Protein AF-A0A925YUH1-F1 (afdb_monomer)

Mean predicted aligned error: 14.29 Å

Structure (mmCIF, N/CA/C/O backbone):
data_AF-A0A925YUH1-F1
#
_entry.id   AF-A0A925YUH1-F1
#
loop_
_atom_site.group_PDB
_atom_site.id
_atom_site.type_symbol
_atom_site.label_atom_id
_atom_site.label_alt_id
_atom_site.label_comp_id
_atom_site.label_asym_id
_atom_site.label_entity_id
_atom_site.label_seq_id
_atom_site.pdbx_PDB_ins_code
_atom_site.Cartn_x
_atom_site.Cartn_y
_atom_site.Cartn_z
_atom_site.occupancy
_atom_site.B_iso_or_equiv
_atom_site.auth_seq_id
_atom_site.auth_comp_id
_atom_site.auth_asym_id
_atom_site.auth_atom_id
_atom_site.pdbx_PDB_model_num
ATOM 1 N N . MET A 1 1 ? 5.403 -6.333 13.343 1.00 47.03 1 MET A N 1
ATOM 2 C CA . MET A 1 1 ? 5.510 -5.619 12.049 1.00 47.03 1 MET A CA 1
ATOM 3 C C . MET A 1 1 ? 5.491 -6.671 10.950 1.00 47.03 1 MET A C 1
ATOM 5 O O . MET A 1 1 ? 6.496 -7.302 10.668 1.00 47.03 1 MET A O 1
ATOM 9 N N . THR A 1 2 ? 4.299 -7.043 10.510 1.00 54.62 2 THR A N 1
ATOM 10 C CA . THR A 1 2 ? 3.984 -8.449 10.219 1.00 54.62 2 THR A CA 1
ATOM 11 C C . THR A 1 2 ? 3.976 -8.709 8.718 1.00 54.62 2 THR A C 1
ATOM 13 O O . THR A 1 2 ? 3.109 -8.205 8.012 1.00 54.62 2 THR A O 1
ATOM 16 N N . THR A 1 3 ? 5.016 -9.417 8.261 1.00 56.44 3 THR A N 1
ATOM 17 C CA . THR A 1 3 ? 5.223 -10.102 6.964 1.00 56.44 3 THR A CA 1
ATOM 18 C C . THR A 1 3 ? 4.630 -9.450 5.711 1.00 56.44 3 THR A C 1
ATOM 20 O O . THR A 1 3 ? 5.395 -8.989 4.880 1.00 56.44 3 THR A O 1
ATOM 23 N N . ILE A 1 4 ? 3.310 -9.324 5.578 1.00 58.34 4 ILE A N 1
ATOM 24 C CA . ILE A 1 4 ? 2.600 -8.769 4.411 1.00 58.34 4 ILE A CA 1
ATOM 25 C C . ILE A 1 4 ? 3.097 -7.369 4.015 1.00 58.34 4 ILE A C 1
ATOM 27 O O . 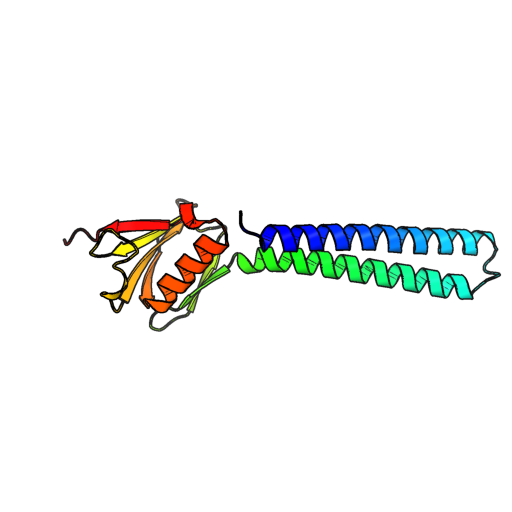ILE A 1 4 ? 3.339 -7.114 2.836 1.00 58.34 4 ILE A O 1
ATOM 31 N N . ARG A 1 5 ? 3.295 -6.451 4.975 1.00 59.12 5 ARG A N 1
ATOM 32 C CA . ARG A 1 5 ? 3.849 -5.118 4.655 1.00 59.12 5 ARG A CA 1
ATOM 33 C C . ARG A 1 5 ? 5.269 -5.223 4.124 1.00 59.12 5 ARG A C 1
ATOM 35 O O . ARG A 1 5 ? 5.582 -4.598 3.120 1.00 59.12 5 ARG A O 1
ATOM 42 N N . LEU A 1 6 ? 6.102 -6.021 4.785 1.00 70.12 6 LEU A N 1
ATOM 43 C CA . LEU A 1 6 ? 7.491 -6.212 4.390 1.00 70.12 6 LEU A CA 1
ATOM 44 C C . LEU A 1 6 ? 7.569 -6.846 2.994 1.00 70.12 6 LEU A C 1
ATOM 46 O O . LEU A 1 6 ? 8.304 -6.349 2.154 1.00 70.12 6 LEU A O 1
ATOM 50 N N . THR A 1 7 ? 6.743 -7.852 2.702 1.00 73.00 7 THR A N 1
ATOM 51 C CA . THR A 1 7 ? 6.659 -8.504 1.390 1.00 73.00 7 THR A CA 1
ATOM 52 C C . THR A 1 7 ? 6.188 -7.543 0.299 1.00 73.00 7 THR A C 1
ATOM 54 O O . THR A 1 7 ? 6.796 -7.499 -0.765 1.00 73.00 7 THR A O 1
ATOM 57 N N . ASN A 1 8 ? 5.165 -6.718 0.548 1.00 73.88 8 ASN A N 1
ATOM 58 C CA . ASN A 1 8 ? 4.694 -5.744 -0.445 1.00 73.88 8 ASN A CA 1
ATOM 59 C C . ASN A 1 8 ? 5.711 -4.618 -0.688 1.00 73.88 8 ASN A C 1
ATOM 61 O O . ASN A 1 8 ? 5.883 -4.194 -1.833 1.00 73.88 8 ASN A O 1
ATOM 65 N N . TYR A 1 9 ? 6.416 -4.167 0.355 1.00 77.50 9 TYR A N 1
ATOM 66 C CA . TYR A 1 9 ? 7.523 -3.216 0.223 1.00 77.50 9 TYR A CA 1
ATOM 67 C C . TYR A 1 9 ? 8.707 -3.824 -0.535 1.00 77.50 9 TYR A C 1
ATOM 69 O O . TYR A 1 9 ? 9.206 -3.194 -1.462 1.00 77.50 9 TYR A O 1
ATOM 77 N N . ILE A 1 10 ? 9.120 -5.051 -0.206 1.00 83.38 10 ILE A N 1
ATOM 78 C CA . ILE A 1 10 ? 10.185 -5.770 -0.920 1.00 83.38 10 ILE A CA 1
ATOM 79 C C . ILE A 1 10 ? 9.806 -5.951 -2.391 1.00 83.38 10 ILE A C 1
ATOM 81 O O 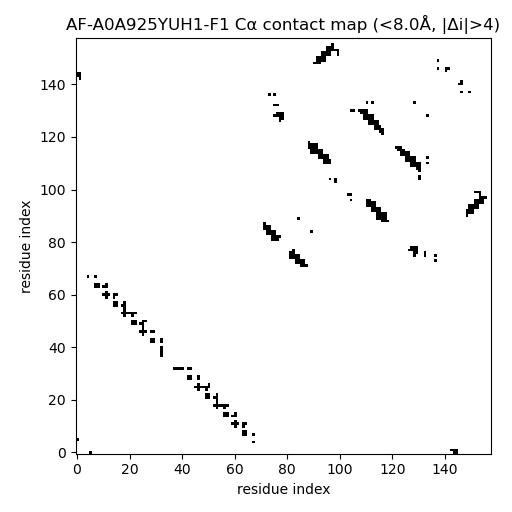. ILE A 1 10 ? 10.611 -5.643 -3.264 1.00 83.38 10 ILE A O 1
ATOM 85 N N . ASN A 1 11 ? 8.569 -6.359 -2.684 1.00 81.06 11 ASN A N 1
ATOM 86 C CA . ASN A 1 11 ? 8.083 -6.491 -4.056 1.00 81.06 11 ASN A CA 1
ATOM 87 C C . ASN A 1 11 ? 8.077 -5.147 -4.795 1.00 81.06 11 ASN A C 1
ATOM 89 O O . ASN A 1 11 ? 8.449 -5.099 -5.965 1.00 81.06 11 ASN A 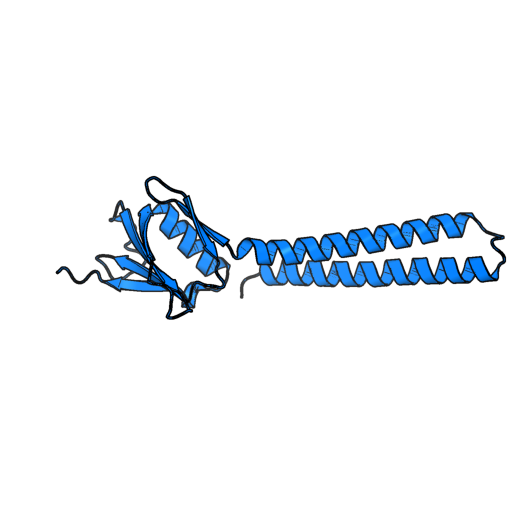O 1
ATOM 93 N N . ALA A 1 12 ? 7.699 -4.050 -4.130 1.00 83.31 12 ALA A N 1
ATOM 94 C CA . ALA A 1 12 ? 7.744 -2.717 -4.727 1.00 83.31 12 ALA A CA 1
ATOM 95 C C . ALA A 1 12 ? 9.186 -2.282 -5.041 1.00 83.31 12 ALA A C 1
ATOM 97 O O . ALA A 1 12 ? 9.446 -1.793 -6.138 1.00 83.31 12 ALA A O 1
ATOM 98 N N . ILE A 1 13 ? 10.130 -2.514 -4.122 1.00 87.94 13 ILE A N 1
ATOM 99 C CA . ILE A 1 13 ? 11.559 -2.219 -4.314 1.00 87.94 13 ILE A CA 1
ATOM 100 C C . ILE A 1 13 ? 12.137 -3.069 -5.452 1.00 87.94 13 ILE A C 1
ATOM 102 O O . ILE A 1 13 ? 12.814 -2.537 -6.328 1.00 87.94 13 ILE A O 1
ATOM 106 N N . ALA A 1 14 ? 11.831 -4.368 -5.484 1.00 89.38 14 ALA A N 1
ATOM 107 C CA . ALA A 1 14 ? 12.273 -5.272 -6.542 1.00 89.38 14 ALA A CA 1
ATOM 108 C C . ALA A 1 14 ? 11.734 -4.847 -7.919 1.00 89.38 14 ALA A C 1
ATOM 110 O O . ALA A 1 14 ? 12.485 -4.824 -8.892 1.00 89.38 14 ALA A O 1
ATOM 111 N N . CYS A 1 15 ? 10.463 -4.437 -7.998 1.00 89.56 15 CYS A N 1
ATOM 112 C CA . CYS A 1 15 ? 9.872 -3.915 -9.232 1.00 89.56 15 CYS A CA 1
ATOM 113 C C . CYS A 1 15 ? 10.520 -2.590 -9.668 1.00 89.56 15 CYS A C 1
ATOM 115 O O . CYS A 1 15 ? 10.783 -2.403 -10.852 1.00 89.56 15 CYS A O 1
ATOM 117 N N . LEU A 1 16 ? 10.834 -1.682 -8.738 1.00 89.88 16 LEU A N 1
ATOM 118 C CA . LEU A 1 16 ? 11.549 -0.440 -9.063 1.00 89.88 16 LEU A CA 1
ATOM 119 C C . LEU A 1 16 ? 12.969 -0.711 -9.572 1.00 89.88 16 LEU A C 1
ATOM 121 O O . LEU A 1 16 ? 13.389 -0.104 -10.555 1.00 89.88 16 LEU A O 1
ATOM 125 N N . ALA A 1 17 ? 13.689 -1.653 -8.959 1.00 91.19 17 ALA A N 1
ATOM 126 C CA . ALA A 1 17 ? 15.014 -2.062 -9.418 1.00 91.19 17 ALA A CA 1
ATOM 127 C C . ALA A 1 17 ? 14.965 -2.676 -10.829 1.00 91.19 17 ALA A C 1
ATOM 129 O O . ALA A 1 17 ? 15.740 -2.281 -11.700 1.00 91.19 17 ALA A O 1
ATOM 130 N N . ALA A 1 18 ? 14.009 -3.576 -11.083 1.00 90.50 18 ALA A N 1
ATOM 131 C CA . ALA A 1 18 ? 13.783 -4.153 -12.408 1.00 90.50 18 ALA A CA 1
ATOM 132 C C . ALA A 1 18 ? 13.423 -3.080 -13.449 1.00 90.50 18 ALA A C 1
ATOM 134 O O . ALA A 1 18 ? 13.925 -3.114 -14.572 1.00 90.50 18 ALA A O 1
ATOM 135 N N . SER A 1 19 ? 12.617 -2.087 -13.062 1.00 90.75 19 SER A N 1
ATOM 136 C CA . SER A 1 19 ? 12.287 -0.953 -13.923 1.00 90.75 19 SER A CA 1
ATOM 137 C C . SER A 1 19 ? 13.515 -0.125 -14.294 1.00 90.75 19 SER A C 1
ATOM 139 O O . SER A 1 19 ? 13.692 0.206 -15.462 1.00 90.75 19 SER A O 1
ATOM 141 N N . LEU A 1 20 ? 14.366 0.221 -13.325 1.00 91.88 20 LEU A N 1
ATOM 142 C CA . LEU A 1 20 ? 15.575 1.010 -13.582 1.00 91.88 20 LEU A CA 1
ATOM 143 C C . LEU A 1 20 ? 16.544 0.273 -14.509 1.00 91.88 20 LEU A C 1
ATOM 145 O O . LEU A 1 20 ? 17.101 0.888 -15.415 1.00 91.88 20 LEU A O 1
ATOM 149 N N . LEU A 1 21 ? 16.698 -1.041 -14.330 1.00 92.00 21 LEU A N 1
ATOM 150 C CA . LEU A 1 21 ? 17.515 -1.867 -15.218 1.00 92.00 21 LEU A CA 1
ATOM 151 C C . LEU A 1 21 ? 16.938 -1.918 -16.637 1.00 92.00 21 LEU A C 1
ATOM 153 O O . LEU A 1 21 ? 17.674 -1.704 -17.596 1.00 92.00 21 LEU A O 1
ATOM 157 N N . ALA A 1 22 ? 15.630 -2.144 -16.782 1.00 90.50 22 ALA A N 1
ATOM 158 C CA . ALA A 1 22 ? 14.977 -2.214 -18.088 1.00 90.50 22 ALA A CA 1
ATOM 159 C C . ALA A 1 22 ? 15.042 -0.875 -18.846 1.00 90.50 22 ALA A C 1
ATOM 161 O O . ALA A 1 22 ? 15.369 -0.853 -20.034 1.00 90.50 22 ALA A O 1
ATOM 162 N N . LEU A 1 23 ? 14.808 0.246 -18.151 1.00 89.00 23 LEU A N 1
ATOM 163 C CA . LEU A 1 23 ? 14.944 1.592 -18.716 1.00 89.00 23 LEU A CA 1
ATOM 164 C C . LEU A 1 23 ? 16.400 1.924 -19.060 1.00 89.00 23 LEU A C 1
ATOM 166 O O . LEU A 1 23 ? 16.653 2.515 -20.107 1.00 89.00 23 LEU A O 1
ATOM 170 N N . GLY A 1 24 ? 17.351 1.527 -18.210 1.00 90.38 24 GLY A N 1
ATOM 171 C CA . GLY A 1 24 ? 18.780 1.712 -18.452 1.00 90.38 24 GLY A CA 1
ATOM 172 C C . GLY A 1 24 ? 19.246 0.963 -19.697 1.00 90.38 24 GLY A C 1
ATOM 173 O O . GLY A 1 24 ? 19.811 1.570 -20.601 1.00 90.38 24 GLY A O 1
ATOM 174 N N . ILE A 1 25 ? 18.935 -0.332 -19.794 1.00 89.50 25 ILE A N 1
ATOM 175 C CA . ILE A 1 25 ? 19.287 -1.171 -20.947 1.00 89.50 25 ILE A CA 1
ATOM 176 C C . ILE A 1 25 ? 18.617 -0.643 -22.221 1.00 89.50 25 ILE A C 1
ATOM 178 O O . ILE A 1 25 ? 19.300 -0.423 -23.221 1.00 89.50 25 ILE A O 1
ATOM 182 N N . GLY A 1 26 ? 17.305 -0.385 -22.180 1.00 87.56 26 GLY A N 1
ATOM 183 C CA . GLY A 1 26 ? 16.560 0.133 -23.329 1.00 87.56 26 GLY A CA 1
ATOM 184 C C . GLY A 1 26 ? 17.064 1.501 -23.795 1.00 87.56 26 GLY A C 1
ATOM 185 O O . GLY A 1 26 ? 17.227 1.723 -24.991 1.00 87.56 26 GLY A O 1
ATOM 186 N N . GLY A 1 27 ? 17.382 2.405 -22.865 1.00 88.81 27 GLY A N 1
ATOM 187 C CA . GLY A 1 27 ? 17.943 3.721 -23.174 1.00 88.81 27 GLY A CA 1
ATOM 188 C C . GLY A 1 27 ? 19.363 3.655 -23.740 1.00 88.81 27 GLY A C 1
ATOM 189 O O . GLY A 1 27 ? 19.668 4.353 -24.707 1.00 88.81 27 GLY A O 1
ATOM 190 N N . SER A 1 28 ? 20.226 2.799 -23.185 1.00 89.19 28 SER A N 1
ATOM 191 C CA . SER A 1 28 ? 21.595 2.604 -23.673 1.00 89.19 28 SER A CA 1
ATOM 192 C C . SER A 1 28 ? 21.633 1.986 -25.071 1.00 89.19 28 SER A C 1
ATOM 194 O O . SER A 1 28 ? 22.410 2.448 -25.906 1.00 89.19 28 SER A O 1
ATOM 196 N N . LEU A 1 29 ? 20.778 0.998 -25.352 1.00 88.81 29 LEU A N 1
ATOM 197 C CA . LEU A 1 29 ? 20.633 0.423 -26.693 1.00 88.81 29 LEU A CA 1
ATOM 198 C C . LEU A 1 29 ? 20.119 1.462 -27.691 1.00 88.81 29 LEU A C 1
ATOM 200 O O . LEU A 1 29 ? 20.713 1.617 -28.753 1.00 88.81 29 LEU A O 1
ATOM 204 N N . LEU A 1 30 ? 19.093 2.240 -27.335 1.00 88.75 30 LEU A N 1
ATOM 205 C CA . LEU A 1 30 ? 18.573 3.294 -28.210 1.00 88.75 30 LEU A CA 1
ATOM 206 C C . LEU A 1 30 ? 19.642 4.355 -28.517 1.00 88.75 30 LEU A C 1
ATOM 208 O O . LEU A 1 30 ? 19.767 4.817 -29.651 1.00 88.75 30 LEU A O 1
ATOM 212 N N . TRP A 1 31 ? 20.437 4.732 -27.512 1.00 88.81 31 TRP A N 1
ATOM 213 C CA . TRP A 1 31 ? 21.553 5.659 -27.684 1.00 88.81 31 TRP A CA 1
ATOM 214 C C . TRP A 1 31 ? 22.646 5.091 -28.596 1.00 88.81 31 TRP A C 1
ATOM 216 O O . TRP A 1 31 ? 23.169 5.812 -29.447 1.00 88.81 31 TRP A O 1
ATOM 226 N N . TRP A 1 32 ? 22.967 3.803 -28.454 1.00 90.75 32 TRP A N 1
ATOM 227 C CA . TRP A 1 32 ? 23.940 3.120 -29.301 1.00 90.75 32 TRP A CA 1
ATOM 228 C C . TRP A 1 32 ? 23.467 3.028 -30.757 1.00 90.75 32 TRP A C 1
ATOM 230 O O . TRP A 1 32 ? 24.201 3.437 -31.650 1.00 90.75 32 TRP A O 1
ATOM 240 N N . VAL A 1 33 ? 22.217 2.618 -30.997 1.00 88.31 33 VAL A N 1
ATOM 241 C CA . VAL A 1 33 ? 21.639 2.542 -32.353 1.00 88.31 33 VAL A CA 1
ATOM 242 C C . VAL A 1 33 ? 21.580 3.914 -33.024 1.00 88.31 33 VAL A C 1
ATOM 244 O O . VAL A 1 33 ? 21.823 4.050 -34.222 1.00 88.31 33 VAL A O 1
ATOM 247 N N . ARG A 1 34 ? 21.307 4.969 -32.250 1.00 88.25 34 ARG A N 1
ATOM 248 C CA . ARG A 1 34 ? 21.367 6.342 -32.758 1.00 88.25 34 ARG A CA 1
ATOM 249 C C . ARG A 1 34 ? 22.779 6.726 -33.214 1.00 88.25 34 ARG A C 1
ATOM 251 O O . ARG A 1 34 ? 22.907 7.498 -34.159 1.00 88.25 34 ARG A O 1
ATOM 258 N N . ARG A 1 35 ? 23.829 6.231 -32.547 1.00 89.69 35 ARG A N 1
ATOM 259 C CA . ARG A 1 35 ? 25.225 6.458 -32.961 1.00 89.69 35 ARG A CA 1
ATOM 260 C C . ARG A 1 35 ? 25.598 5.703 -34.231 1.00 89.69 35 ARG A C 1
ATOM 262 O O . ARG A 1 35 ? 26.454 6.188 -34.956 1.00 89.69 35 ARG A O 1
ATOM 269 N N . THR A 1 36 ? 24.976 4.559 -34.494 1.00 88.00 36 THR A N 1
ATOM 270 C CA . THR A 1 36 ? 25.178 3.773 -35.720 1.00 88.00 36 THR A CA 1
ATOM 271 C C . THR A 1 36 ? 24.229 4.206 -36.840 1.00 88.00 36 THR A C 1
ATOM 273 O O . THR A 1 36 ? 23.843 3.382 -37.655 1.00 88.00 36 THR A O 1
ATOM 276 N N . GLU A 1 37 ? 23.752 5.455 -36.823 1.00 87.75 37 GLU A N 1
ATOM 277 C CA . GLU A 1 37 ? 22.854 6.016 -37.847 1.00 87.75 37 GLU A CA 1
ATOM 278 C C . GLU A 1 37 ? 21.619 5.151 -38.168 1.00 87.75 37 GLU A C 1
ATOM 280 O O . GLU A 1 37 ? 21.090 5.198 -39.274 1.00 87.75 37 GLU A O 1
ATOM 285 N N . TRP A 1 38 ? 21.110 4.404 -37.180 1.00 84.25 38 TRP A N 1
ATOM 286 C CA . TRP A 1 38 ? 19.952 3.512 -37.330 1.00 84.25 38 TRP A CA 1
ATOM 287 C C . TRP A 1 38 ? 20.162 2.310 -38.260 1.00 84.25 38 TRP A C 1
ATOM 289 O O . TRP A 1 38 ? 19.182 1.700 -38.683 1.00 84.25 38 TRP A O 1
ATOM 299 N N . GLU A 1 39 ? 21.412 1.915 -38.516 1.00 86.56 39 GLU A N 1
ATOM 300 C CA . GLU A 1 39 ? 21.752 0.742 -39.339 1.00 86.56 39 GLU A CA 1
ATOM 301 C C . GLU A 1 39 ? 21.121 -0.572 -38.848 1.00 86.56 39 GLU A C 1
ATOM 303 O O . GLU A 1 39 ? 20.901 -1.476 -39.649 1.00 86.56 39 GLU A O 1
ATOM 308 N N . TYR A 1 40 ? 20.789 -0.668 -37.557 1.00 85.50 40 TYR A N 1
ATOM 309 C CA . TYR A 1 40 ? 20.256 -1.884 -36.943 1.00 85.50 40 TYR A CA 1
ATOM 310 C C . TYR A 1 40 ? 18.868 -1.653 -36.312 1.00 85.50 40 TYR A C 1
ATOM 312 O O . TYR A 1 40 ? 18.748 -1.441 -35.094 1.00 85.50 40 TYR A O 1
ATOM 320 N N . PRO A 1 41 ? 17.792 -1.658 -37.120 1.00 84.38 41 PRO A N 1
ATOM 321 C CA . PRO A 1 41 ? 16.430 -1.381 -36.662 1.00 84.38 41 PRO A CA 1
ATOM 322 C C . PRO A 1 41 ? 15.893 -2.417 -35.658 1.00 84.38 41 PRO A C 1
ATOM 324 O O . PRO A 1 41 ? 15.055 -2.088 -34.818 1.00 84.38 41 PRO A O 1
ATOM 327 N N . GLU A 1 42 ? 16.394 -3.651 -35.669 1.00 86.75 42 GLU A N 1
ATOM 328 C CA . GLU A 1 42 ? 16.031 -4.702 -34.715 1.00 86.75 42 GLU A CA 1
ATOM 329 C C . GLU A 1 42 ? 16.332 -4.310 -33.259 1.00 86.75 42 GLU A C 1
ATOM 331 O O . GLU A 1 42 ? 15.529 -4.575 -32.360 1.00 86.75 42 GLU A O 1
ATOM 336 N N . TYR A 1 43 ? 17.425 -3.585 -33.011 1.00 86.56 43 TYR A N 1
ATOM 337 C CA . TYR A 1 43 ? 17.757 -3.106 -31.669 1.00 86.56 43 TYR A CA 1
ATOM 338 C C . TYR A 1 43 ? 16.898 -1.913 -31.243 1.00 86.56 43 TYR A C 1
ATOM 340 O O . TYR A 1 43 ? 16.724 -1.694 -30.043 1.00 86.56 43 TYR A O 1
ATOM 348 N N . VAL A 1 44 ? 16.292 -1.178 -32.183 1.00 86.19 44 VAL A N 1
ATOM 349 C CA . VAL A 1 44 ? 15.266 -0.169 -31.862 1.00 86.19 44 VAL A CA 1
ATOM 350 C C . VAL A 1 44 ? 14.043 -0.855 -31.260 1.00 86.19 44 VAL A C 1
ATOM 352 O O . VAL A 1 44 ? 13.537 -0.421 -30.226 1.00 86.19 44 VAL A O 1
ATOM 355 N N . VAL A 1 45 ? 13.608 -1.970 -31.854 1.00 87.56 45 VAL A N 1
ATOM 356 C CA . VAL A 1 45 ? 12.469 -2.757 -31.357 1.00 87.56 45 VAL A CA 1
ATOM 357 C C . VAL A 1 45 ? 12.763 -3.318 -29.965 1.00 87.56 45 VAL A C 1
ATOM 359 O O . VAL A 1 45 ? 11.935 -3.186 -29.062 1.00 87.56 45 VAL A O 1
ATOM 362 N N . ILE A 1 46 ? 13.963 -3.869 -29.753 1.00 88.06 46 ILE A N 1
ATOM 363 C CA . ILE A 1 46 ? 14.406 -4.366 -28.438 1.00 88.06 46 ILE A CA 1
ATOM 364 C C . ILE A 1 46 ? 14.457 -3.228 -27.407 1.00 88.06 46 ILE A C 1
ATOM 366 O O . ILE A 1 46 ? 14.032 -3.410 -26.265 1.00 88.06 46 ILE A O 1
ATOM 370 N N . SER A 1 47 ? 14.910 -2.038 -27.805 1.00 87.25 47 SER A N 1
ATOM 371 C CA . SER A 1 47 ? 14.957 -0.860 -26.930 1.00 87.25 47 SER A CA 1
ATOM 372 C C . SER A 1 47 ? 13.562 -0.420 -26.491 1.00 87.25 47 SER A C 1
ATOM 374 O O . SER A 1 47 ? 13.330 -0.195 -25.305 1.00 87.25 47 SER A O 1
ATOM 376 N N . ILE A 1 48 ? 12.613 -0.344 -27.430 1.00 88.75 48 ILE A N 1
ATOM 377 C CA . ILE A 1 48 ? 11.215 0.006 -27.146 1.00 88.75 48 ILE A CA 1
ATOM 378 C C . ILE A 1 48 ? 10.577 -1.042 -26.229 1.00 88.75 48 ILE A C 1
ATOM 380 O O . ILE A 1 48 ? 9.920 -0.678 -25.254 1.00 88.75 48 ILE A O 1
ATOM 384 N N . LEU A 1 49 ? 10.815 -2.333 -26.482 1.00 89.56 49 LEU A N 1
ATOM 385 C CA . LEU A 1 49 ? 10.376 -3.415 -25.596 1.00 89.56 49 LEU A CA 1
ATOM 386 C C . LEU A 1 49 ? 10.941 -3.246 -24.180 1.00 89.56 49 LEU A C 1
ATOM 388 O O . LEU A 1 49 ? 10.183 -3.333 -23.215 1.00 89.56 49 LEU A O 1
ATOM 392 N N . GLY A 1 50 ? 12.232 -2.932 -24.042 1.00 87.44 50 GLY A N 1
ATOM 393 C CA . GLY A 1 50 ? 12.860 -2.648 -22.748 1.00 87.44 50 GLY A CA 1
ATOM 394 C C . GLY A 1 50 ? 12.202 -1.479 -22.006 1.00 87.44 50 GLY A C 1
ATOM 395 O O . GLY A 1 50 ? 11.922 -1.579 -20.810 1.00 87.44 50 GLY A O 1
ATOM 396 N N . LEU A 1 51 ? 11.863 -0.400 -22.719 1.00 89.12 51 LEU A N 1
ATOM 397 C CA . LEU A 1 51 ? 11.164 0.754 -22.144 1.00 89.12 51 LEU A CA 1
ATOM 398 C C . LEU A 1 51 ? 9.744 0.404 -21.675 1.00 89.12 51 LEU A C 1
ATOM 400 O O . LEU A 1 51 ? 9.345 0.791 -20.574 1.00 89.12 51 LEU A O 1
ATOM 404 N N . LEU A 1 52 ? 8.993 -0.359 -22.473 1.00 90.62 52 LEU A N 1
ATOM 405 C CA . LEU A 1 52 ? 7.644 -0.814 -22.118 1.00 90.62 52 LEU A CA 1
ATOM 406 C C . LEU A 1 52 ? 7.658 -1.739 -20.896 1.00 90.62 52 LEU A C 1
ATOM 408 O O . LEU A 1 52 ? 6.820 -1.595 -20.004 1.00 90.62 52 LEU A O 1
ATOM 412 N N . VAL A 1 53 ? 8.632 -2.647 -20.822 1.00 90.19 53 VAL A N 1
ATOM 413 C CA . VAL A 1 53 ? 8.838 -3.516 -19.657 1.00 90.19 53 VAL A CA 1
ATOM 414 C C . VAL A 1 53 ? 9.145 -2.679 -18.412 1.00 90.19 53 VAL A C 1
ATOM 416 O O . VAL A 1 53 ? 8.538 -2.903 -17.364 1.00 90.19 53 VAL A O 1
ATOM 419 N N . GLY A 1 54 ? 10.009 -1.666 -18.522 1.00 87.81 54 GLY A N 1
ATOM 420 C CA . GLY A 1 54 ? 10.293 -0.741 -17.421 1.00 87.81 54 GLY A CA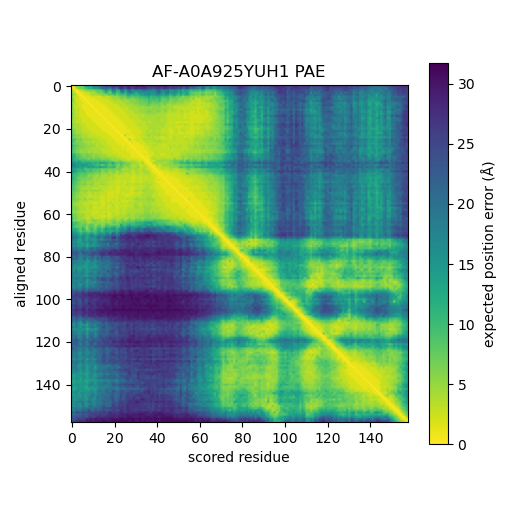 1
ATOM 421 C C . GLY A 1 54 ? 9.046 -0.003 -16.919 1.00 87.81 54 GLY A C 1
ATOM 422 O O . GLY A 1 54 ? 8.758 0.009 -15.720 1.00 87.81 54 GLY A O 1
ATOM 423 N N . LEU A 1 55 ? 8.238 0.538 -17.834 1.00 90.62 55 LEU A N 1
ATOM 424 C CA . LEU A 1 55 ? 6.969 1.192 -17.492 1.00 90.62 55 LEU A CA 1
ATOM 425 C C . LEU A 1 55 ? 5.991 0.239 -16.793 1.00 90.62 55 LEU A C 1
ATOM 427 O O . LEU A 1 55 ? 5.359 0.618 -15.803 1.00 90.62 55 LEU A O 1
ATOM 431 N N . TRP A 1 56 ? 5.896 -1.007 -17.257 1.00 92.44 56 TRP A N 1
ATOM 432 C CA . TRP A 1 56 ? 5.052 -2.020 -16.629 1.00 92.44 56 TRP A CA 1
ATOM 433 C C . TRP A 1 56 ? 5.493 -2.336 -15.193 1.00 92.44 56 TRP A C 1
ATOM 435 O O . TRP A 1 56 ? 4.660 -2.361 -14.284 1.00 92.44 56 TRP A O 1
ATOM 445 N N . PHE A 1 57 ? 6.796 -2.496 -14.951 1.00 89.75 57 PHE A N 1
ATOM 446 C CA . PHE A 1 57 ? 7.328 -2.707 -13.603 1.00 89.75 57 PHE A CA 1
ATOM 447 C C . PHE A 1 57 ? 7.126 -1.493 -12.688 1.00 89.75 57 PHE A C 1
ATOM 449 O O . PHE A 1 57 ? 6.786 -1.662 -11.515 1.00 89.75 57 PHE A O 1
ATOM 456 N N . THR A 1 58 ? 7.255 -0.271 -13.216 1.00 87.81 58 THR A N 1
ATOM 457 C CA . THR A 1 58 ? 6.930 0.957 -12.469 1.00 87.81 58 THR A CA 1
ATOM 458 C C . THR A 1 58 ? 5.464 0.952 -12.036 1.00 87.81 58 THR A C 1
ATOM 460 O O . THR A 1 58 ? 5.147 1.201 -10.872 1.00 87.81 58 THR A O 1
ATOM 463 N N . TRP A 1 59 ? 4.556 0.603 -12.949 1.00 89.69 59 TRP A N 1
ATOM 464 C CA . TRP A 1 59 ? 3.132 0.486 -12.647 1.00 89.69 59 TRP A CA 1
ATOM 465 C C . TRP A 1 59 ? 2.844 -0.590 -11.589 1.00 89.69 59 TRP A C 1
ATOM 467 O O . TRP A 1 59 ? 2.080 -0.351 -10.650 1.00 89.69 59 TRP A O 1
ATOM 477 N N . ALA A 1 60 ? 3.485 -1.757 -11.689 1.00 84.38 60 ALA A N 1
ATOM 478 C CA . ALA A 1 60 ? 3.364 -2.830 -10.704 1.00 84.38 60 ALA A CA 1
ATOM 479 C C . ALA A 1 60 ? 3.851 -2.396 -9.308 1.00 84.38 60 ALA A C 1
ATOM 481 O O . ALA A 1 60 ? 3.182 -2.677 -8.309 1.00 84.38 60 ALA A O 1
ATOM 482 N N . ALA A 1 61 ? 4.956 -1.645 -9.235 1.00 83.75 61 ALA A N 1
ATOM 483 C CA . ALA A 1 61 ? 5.459 -1.072 -7.989 1.00 83.75 61 ALA A CA 1
ATOM 484 C C . ALA A 1 61 ? 4.454 -0.090 -7.369 1.00 83.75 61 ALA A C 1
ATOM 486 O O . ALA A 1 61 ? 4.126 -0.206 -6.186 1.00 83.75 61 ALA A O 1
ATOM 487 N N . ILE A 1 62 ? 3.901 0.825 -8.176 1.00 80.94 62 ILE A N 1
ATOM 488 C CA . ILE A 1 62 ? 2.876 1.783 -7.737 1.00 80.94 62 ILE A CA 1
ATOM 489 C C . ILE A 1 62 ? 1.653 1.034 -7.205 1.00 80.94 62 ILE A C 1
ATOM 491 O O . ILE A 1 62 ? 1.192 1.321 -6.103 1.00 80.94 62 ILE A O 1
ATOM 495 N N . LYS A 1 63 ? 1.152 0.031 -7.930 1.00 76.19 63 LYS A N 1
ATOM 496 C CA . LYS A 1 63 ? -0.008 -0.763 -7.503 1.00 76.19 63 LYS A CA 1
ATOM 497 C C . LYS A 1 63 ? 0.245 -1.498 -6.182 1.00 76.19 63 LYS A C 1
ATOM 499 O O . LYS A 1 63 ? -0.648 -1.535 -5.335 1.00 76.19 63 LYS A O 1
ATOM 504 N N . SER A 1 64 ? 1.451 -2.036 -5.979 1.00 72.12 64 SER A N 1
ATOM 505 C CA . SER A 1 64 ? 1.850 -2.666 -4.712 1.00 72.12 64 SER A CA 1
ATOM 506 C C . SER A 1 64 ? 1.753 -1.677 -3.545 1.00 72.12 64 SER A C 1
ATOM 508 O O . SER A 1 64 ? 1.110 -1.974 -2.536 1.00 72.1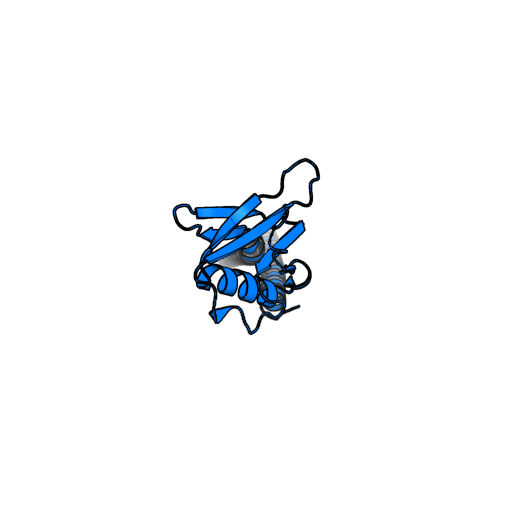2 64 SER A O 1
ATOM 510 N N . VAL A 1 65 ? 2.284 -0.461 -3.717 1.00 69.56 65 VAL A N 1
ATOM 511 C CA . VAL A 1 65 ? 2.230 0.611 -2.707 1.00 69.56 65 VAL A CA 1
ATOM 512 C C . VAL A 1 65 ? 0.798 1.103 -2.479 1.00 69.56 65 VAL A C 1
ATOM 514 O O . VAL A 1 65 ? 0.363 1.229 -1.336 1.00 69.56 65 VAL A O 1
ATOM 517 N N . TRP A 1 66 ? 0.016 1.312 -3.539 1.00 58.34 66 TRP A N 1
ATOM 518 C CA . TRP A 1 66 ? -1.386 1.729 -3.434 1.00 58.34 66 TRP A CA 1
ATOM 519 C C . TRP A 1 66 ? -2.260 0.694 -2.724 1.00 58.34 66 TRP A C 1
ATOM 521 O O . TRP A 1 66 ? -3.191 1.076 -2.021 1.00 58.34 66 TRP A O 1
ATOM 531 N N . SER A 1 67 ? -1.956 -0.604 -2.829 1.00 56.41 67 SER A N 1
ATOM 532 C CA . SER A 1 67 ? -2.668 -1.633 -2.057 1.00 56.41 67 SER A CA 1
ATOM 533 C C . SER A 1 67 ? -2.473 -1.469 -0.542 1.00 56.41 67 SER A C 1
ATOM 535 O O . SER A 1 67 ? -3.400 -1.713 0.230 1.00 56.41 67 SER A O 1
ATOM 537 N N . ILE A 1 68 ? -1.308 -0.966 -0.115 1.00 57.22 68 ILE A N 1
ATOM 538 C CA . ILE A 1 68 ? -1.014 -0.647 1.289 1.00 57.22 68 ILE A CA 1
ATOM 539 C C . ILE A 1 68 ? -1.845 0.566 1.734 1.00 57.22 68 ILE A C 1
ATOM 541 O O . ILE A 1 68 ? -2.372 0.565 2.846 1.00 57.22 68 ILE A O 1
ATOM 545 N N . VAL A 1 69 ? -2.018 1.557 0.850 1.00 50.72 69 VAL A N 1
ATOM 546 C CA . VAL A 1 69 ? -2.801 2.782 1.099 1.00 50.72 69 VAL A CA 1
ATOM 547 C C . VAL A 1 69 ? -4.314 2.519 1.075 1.00 50.72 69 VAL A C 1
ATOM 549 O O . VAL A 1 69 ? -5.056 3.058 1.884 1.00 50.72 69 VAL A O 1
ATOM 552 N N . ILE A 1 70 ? -4.824 1.647 0.204 1.00 47.12 70 ILE A N 1
ATOM 553 C CA . ILE A 1 70 ? -6.258 1.292 0.173 1.00 47.12 70 ILE A CA 1
ATOM 554 C C . ILE A 1 70 ? -6.634 0.409 1.377 1.00 47.12 70 ILE A C 1
ATOM 556 O O . ILE A 1 70 ? -7.752 0.505 1.887 1.00 47.12 70 ILE A O 1
ATOM 560 N N . GLY A 1 71 ? -5.671 -0.338 1.931 1.00 50.50 71 GLY A N 1
ATOM 561 C CA . GLY A 1 71 ? -5.768 -0.937 3.266 1.00 50.50 71 GLY A CA 1
ATOM 562 C C . GLY A 1 71 ? -5.899 0.080 4.416 1.00 50.50 71 GLY A C 1
ATOM 563 O O . GLY A 1 71 ? -6.104 -0.317 5.563 1.00 50.50 71 GLY A O 1
ATOM 564 N N . GLU A 1 72 ? -5.820 1.391 4.148 1.00 57.94 72 GLU A N 1
ATOM 565 C CA . GLU A 1 72 ? -6.075 2.462 5.119 1.00 57.94 72 GLU A CA 1
ATOM 566 C C . GLU A 1 72 ? -7.558 2.808 5.297 1.00 57.94 72 GLU A C 1
ATOM 568 O O . GLU A 1 72 ? -7.877 3.703 6.079 1.00 57.94 72 GLU A O 1
ATOM 573 N N . ARG A 1 73 ? -8.486 2.091 4.660 1.00 62.31 73 ARG A N 1
ATOM 574 C CA . ARG A 1 73 ? -9.918 2.235 4.951 1.00 62.31 73 ARG A CA 1
ATOM 575 C C . ARG A 1 73 ? -10.396 1.098 5.847 1.00 62.31 73 ARG A C 1
ATOM 577 O O . ARG A 1 73 ? -10.388 -0.062 5.447 1.00 62.31 73 ARG A O 1
ATOM 584 N N . LEU A 1 74 ? -10.833 1.431 7.058 1.00 65.06 74 LEU A N 1
ATOM 585 C CA . LEU A 1 74 ? -11.565 0.505 7.911 1.00 65.06 74 LEU A CA 1
ATOM 586 C C . LEU A 1 74 ? -13.032 0.531 7.485 1.00 65.06 74 LEU A C 1
ATOM 588 O O . LEU A 1 74 ? -13.753 1.498 7.733 1.00 65.06 74 LEU A O 1
ATOM 592 N N . HIS A 1 75 ? -13.465 -0.524 6.806 1.00 65.44 75 HIS A N 1
ATOM 593 C CA . HIS A 1 75 ? -14.878 -0.734 6.532 1.00 65.44 75 HIS A CA 1
ATOM 594 C C . HIS A 1 75 ? -15.500 -1.463 7.708 1.00 65.44 75 HIS A C 1
ATOM 596 O O . HIS A 1 75 ? -15.026 -2.529 8.085 1.00 65.44 75 HIS A O 1
ATOM 602 N N . VAL A 1 76 ? -16.559 -0.882 8.254 1.00 62.06 76 VAL A N 1
ATOM 603 C CA . VAL A 1 76 ? -17.285 -1.455 9.378 1.00 62.06 76 VAL A CA 1
ATOM 604 C C . VAL A 1 76 ? -18.747 -1.513 8.988 1.00 62.06 76 VAL A C 1
ATOM 606 O O . VAL A 1 76 ? -19.370 -0.491 8.679 1.00 62.06 76 VAL A O 1
ATOM 609 N N . ARG A 1 77 ? -19.303 -2.720 8.958 1.00 55.53 77 ARG A N 1
ATOM 610 C CA . ARG A 1 77 ? -20.747 -2.909 8.822 1.00 55.53 77 ARG A CA 1
ATOM 611 C C . ARG A 1 77 ? -21.429 -2.706 10.175 1.00 55.53 77 ARG A C 1
ATOM 613 O O . ARG A 1 77 ? -21.217 -3.480 11.106 1.00 55.53 77 ARG A O 1
ATOM 620 N N . ARG A 1 78 ? -22.272 -1.676 10.253 1.00 61.12 78 ARG A N 1
ATOM 621 C CA . ARG A 1 78 ? -23.291 -1.505 11.297 1.00 61.12 78 ARG A CA 1
ATOM 622 C C .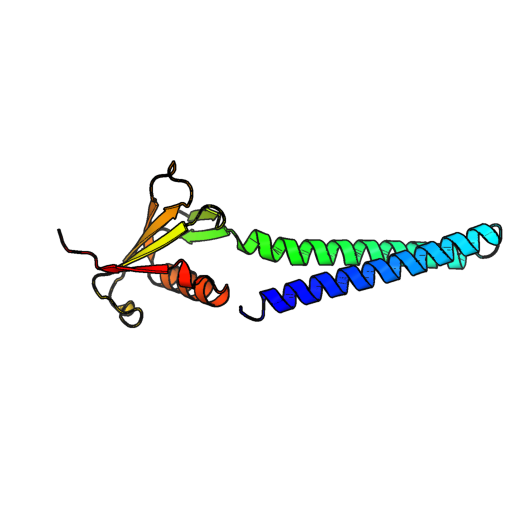 ARG A 1 78 ? -24.489 -2.410 10.978 1.00 61.12 78 ARG A C 1
ATOM 624 O O . ARG A 1 78 ? -24.616 -2.879 9.847 1.00 61.12 78 ARG A O 1
ATOM 631 N N . LEU A 1 79 ? -25.393 -2.596 11.942 1.00 50.66 79 LEU A N 1
ATOM 632 C CA . LEU A 1 79 ? -26.657 -3.341 11.793 1.00 50.66 79 LEU A CA 1
ATOM 633 C C . LEU A 1 79 ? -27.445 -3.027 10.502 1.00 50.66 79 LEU A C 1
ATOM 635 O O . LEU A 1 79 ? -28.065 -3.930 9.949 1.00 50.66 79 LEU A O 1
ATOM 639 N N . LEU A 1 80 ? -27.395 -1.785 9.999 1.00 50.84 80 LEU A N 1
ATOM 640 C CA . LEU A 1 80 ? -28.177 -1.342 8.832 1.00 50.84 80 LEU A CA 1
ATOM 641 C C . LEU A 1 80 ? -27.385 -0.531 7.788 1.00 50.84 80 LEU A C 1
ATOM 643 O O . LEU A 1 80 ? -27.887 -0.292 6.692 1.00 50.84 80 LEU A O 1
ATOM 647 N N . THR A 1 81 ? -26.155 -0.101 8.086 1.00 57.84 81 THR A N 1
ATOM 648 C CA . THR A 1 81 ? -25.378 0.790 7.207 1.00 57.84 81 THR A CA 1
ATOM 649 C C . THR A 1 81 ? -23.897 0.430 7.179 1.00 57.84 81 THR A C 1
ATOM 651 O O . THR A 1 81 ? -23.321 -0.059 8.151 1.00 57.84 81 THR A O 1
ATOM 654 N N . LYS A 1 82 ? -23.248 0.669 6.035 1.00 65.31 82 LYS A N 1
ATOM 655 C CA . LYS A 1 82 ? -21.800 0.504 5.883 1.00 65.31 82 LYS A CA 1
ATOM 656 C C . LYS A 1 82 ? -21.122 1.838 6.175 1.00 65.31 82 LYS A C 1
ATOM 658 O O . LYS A 1 82 ? -21.306 2.784 5.415 1.00 65.31 82 LYS A O 1
ATOM 663 N N . HIS A 1 83 ? -20.298 1.889 7.216 1.00 67.75 83 HIS A N 1
ATOM 664 C CA . HIS A 1 83 ? -19.418 3.026 7.457 1.00 67.75 83 HIS A CA 1
ATOM 665 C C . HIS A 1 83 ? -18.005 2.733 6.961 1.00 67.75 83 HIS A C 1
ATOM 667 O O . HIS A 1 83 ? -17.516 1.601 6.997 1.00 67.75 83 HIS A O 1
ATOM 673 N N . THR A 1 84 ? -17.356 3.774 6.448 1.00 71.25 84 THR A N 1
ATOM 674 C CA . THR A 1 84 ? -15.962 3.718 6.013 1.00 71.25 84 THR A CA 1
ATOM 675 C C . THR A 1 84 ? -15.180 4.762 6.783 1.00 71.25 84 THR A C 1
ATOM 677 O O . THR A 1 84 ? -15.446 5.952 6.645 1.00 71.25 84 THR A O 1
ATOM 680 N N . PHE A 1 85 ? -14.208 4.310 7.565 1.00 69.88 85 PHE A N 1
ATOM 681 C CA . PHE A 1 85 ? -13.295 5.172 8.298 1.00 69.88 85 PHE A CA 1
ATOM 682 C C . PHE A 1 85 ? -11.940 5.199 7.614 1.00 69.88 85 PHE A C 1
ATOM 684 O O . PHE A 1 85 ? -11.428 4.166 7.184 1.00 69.88 85 PHE A O 1
ATOM 691 N N . HIS A 1 86 ? -11.332 6.377 7.549 1.00 69.19 86 HIS A N 1
ATOM 692 C CA . HIS A 1 86 ? -9.946 6.513 7.128 1.00 69.19 86 HIS A CA 1
ATOM 693 C C . HIS A 1 86 ? -9.026 6.348 8.336 1.00 69.19 86 HIS A C 1
ATOM 695 O O . HIS A 1 86 ? -9.105 7.098 9.304 1.00 69.19 86 HIS A O 1
ATOM 701 N N . TRP A 1 87 ? -8.110 5.385 8.275 1.00 66.44 87 TRP A N 1
ATOM 702 C CA . TRP A 1 87 ? -7.161 5.086 9.348 1.00 66.44 87 TRP A CA 1
ATOM 703 C C . TRP A 1 87 ? -6.256 6.262 9.725 1.00 66.44 87 TRP A C 1
ATOM 705 O O . TRP A 1 87 ? -5.771 6.308 10.859 1.00 66.44 87 TRP A O 1
ATOM 715 N N . ALA A 1 88 ? -6.012 7.180 8.786 1.00 61.59 88 ALA A N 1
ATOM 716 C CA . ALA A 1 88 ? -5.292 8.424 9.037 1.00 61.59 88 ALA A CA 1
ATOM 717 C C . ALA A 1 88 ? -5.989 9.280 10.106 1.00 61.59 88 ALA A C 1
ATOM 719 O O . ALA A 1 88 ? -5.312 9.897 10.931 1.00 61.59 88 ALA A O 1
ATOM 720 N N . ASP A 1 89 ? -7.322 9.235 10.138 1.00 65.44 89 ASP A N 1
ATOM 721 C CA . ASP A 1 89 ? -8.146 10.017 11.051 1.00 65.44 89 ASP A CA 1
ATOM 722 C C . ASP A 1 89 ? -8.350 9.312 12.396 1.00 65.44 89 ASP A C 1
ATOM 724 O O . ASP A 1 89 ? -8.546 9.989 13.399 1.00 65.44 89 ASP A O 1
ATOM 728 N N . ILE A 1 90 ? -8.276 7.977 12.445 1.00 67.88 90 ILE A N 1
ATOM 729 C CA . ILE A 1 90 ? -8.513 7.197 13.670 1.00 67.88 90 ILE A CA 1
ATOM 730 C C . ILE A 1 90 ? -7.332 7.342 14.640 1.00 67.88 90 ILE A C 1
ATOM 732 O O . ILE A 1 90 ? -6.190 6.961 14.332 1.00 67.88 90 ILE A O 1
ATOM 736 N N . GLY A 1 91 ? -7.624 7.862 15.829 1.00 63.78 91 GLY A N 1
ATOM 737 C CA . GLY A 1 91 ? -6.745 7.875 16.992 1.00 63.78 91 GLY A CA 1
ATOM 738 C C . GLY A 1 91 ? -6.794 6.532 17.709 1.00 63.78 91 GLY A C 1
ATOM 739 O O . GLY A 1 91 ? -5.829 5.773 17.634 1.00 63.78 91 GLY A O 1
ATOM 740 N N . VAL A 1 92 ? -7.935 6.229 18.327 1.00 75.81 92 VAL A N 1
ATOM 741 C CA . VAL A 1 92 ? -8.163 5.033 19.149 1.00 75.81 92 VAL A CA 1
ATOM 742 C C . VAL A 1 92 ? -9.523 4.427 18.802 1.00 75.81 92 VAL A C 1
ATOM 744 O O . VAL A 1 92 ? -10.469 5.140 18.478 1.00 75.81 92 VAL A O 1
ATOM 747 N N . ILE A 1 93 ? -9.621 3.102 18.848 1.00 75.44 93 ILE A N 1
ATOM 748 C CA . ILE A 1 93 ? -10.882 2.369 18.791 1.00 75.44 93 ILE A CA 1
ATOM 749 C C . ILE A 1 93 ? -11.106 1.749 20.161 1.00 75.44 93 ILE A C 1
ATOM 751 O O . ILE A 1 93 ? -10.306 0.932 20.618 1.00 75.44 93 ILE A O 1
ATOM 755 N N . VAL A 1 94 ? -12.191 2.151 20.806 1.00 75.56 94 VAL A N 1
ATOM 756 C CA . VAL A 1 94 ? -12.608 1.635 22.102 1.00 75.56 94 VAL A CA 1
ATOM 757 C C . VAL A 1 94 ? -13.767 0.674 21.881 1.00 75.56 94 VAL A C 1
ATOM 759 O O . VAL A 1 94 ? -14.786 1.052 21.307 1.00 75.56 94 VAL A O 1
ATOM 762 N N . PHE A 1 95 ? -13.626 -0.568 22.328 1.00 72.31 95 PHE A N 1
ATOM 763 C CA . PHE A 1 95 ? -14.762 -1.481 22.423 1.00 72.31 95 PHE A CA 1
ATOM 764 C C . PHE A 1 95 ? -15.274 -1.453 23.858 1.00 72.31 95 PHE A C 1
ATOM 766 O O . PHE A 1 95 ? -14.532 -1.805 24.777 1.00 72.31 95 PHE A O 1
ATOM 773 N N . TYR A 1 96 ? -16.526 -1.036 24.041 1.00 68.19 96 TYR A N 1
ATOM 774 C CA . TYR A 1 96 ? -17.191 -1.124 25.334 1.00 68.19 96 TYR A CA 1
ATOM 775 C C . TYR A 1 96 ? -17.726 -2.538 25.526 1.00 68.19 96 TYR A C 1
ATOM 777 O O . TYR A 1 96 ? -18.487 -3.053 24.701 1.00 68.19 96 TYR A O 1
ATOM 785 N N . GLN A 1 97 ? -17.292 -3.177 26.606 1.00 64.12 97 GLN A N 1
ATOM 786 C CA . GLN A 1 97 ? -17.685 -4.532 26.978 1.00 64.12 97 GLN A CA 1
ATOM 787 C C . GLN A 1 97 ? -18.073 -4.571 28.452 1.00 64.12 97 GLN A C 1
ATOM 789 O O . GLN A 1 97 ? -17.563 -3.799 29.256 1.00 64.12 97 GLN A O 1
ATOM 794 N N . ARG A 1 98 ? -18.939 -5.513 28.832 1.00 55.22 98 ARG A N 1
ATOM 795 C CA . ARG A 1 98 ? -19.225 -5.789 30.250 1.00 55.22 98 ARG A CA 1
ATOM 796 C C . ARG A 1 98 ? -18.066 -6.484 30.979 1.00 55.22 98 ARG A C 1
ATOM 798 O O . ARG A 1 98 ? -18.096 -6.580 32.197 1.00 55.22 98 ARG A O 1
ATOM 805 N N . VAL A 1 99 ? -17.067 -6.999 30.254 1.00 52.22 99 VAL A N 1
ATOM 806 C CA . VAL A 1 99 ? -16.007 -7.868 30.794 1.00 52.22 99 VAL A CA 1
ATOM 807 C C . VAL A 1 99 ? -14.638 -7.414 30.256 1.00 52.22 99 VAL A C 1
ATOM 809 O O . VAL A 1 99 ? -14.559 -7.007 29.098 1.00 52.22 99 VAL A O 1
ATOM 812 N N . PRO A 1 100 ? -13.552 -7.449 31.056 1.00 51.81 100 PRO A N 1
ATOM 813 C CA . PRO A 1 100 ? -12.287 -6.794 30.704 1.00 51.81 100 PRO A CA 1
ATOM 814 C C . PRO A 1 100 ? -11.333 -7.618 29.816 1.00 51.81 100 PRO A C 1
ATOM 816 O O . PRO A 1 100 ? -10.253 -7.129 29.486 1.00 51.81 100 PRO A O 1
ATOM 819 N N . ARG A 1 101 ? -11.671 -8.861 29.435 1.00 56.28 101 ARG A N 1
ATOM 820 C CA . ARG A 1 101 ? -10.785 -9.758 28.665 1.00 56.28 101 ARG A CA 1
ATOM 821 C C . ARG A 1 101 ? -11.327 -10.054 27.262 1.00 56.28 101 ARG A C 1
ATOM 823 O O . ARG A 1 101 ? -12.485 -10.421 27.102 1.00 56.28 101 ARG A O 1
ATOM 830 N N . TRP A 1 102 ? -10.446 -9.977 26.258 1.00 55.06 102 TRP A N 1
ATOM 831 C CA . TRP A 1 102 ? -10.718 -10.289 24.840 1.00 55.06 102 TRP A CA 1
ATOM 832 C C . TRP A 1 102 ? -11.300 -11.687 24.601 1.00 55.06 102 TRP A C 1
ATOM 834 O O . TRP A 1 102 ? -12.061 -11.904 23.658 1.00 55.06 102 TRP A O 1
ATOM 844 N N . GLU A 1 103 ? -10.923 -12.635 25.451 1.00 54.78 103 GLU A N 1
ATOM 845 C CA . GLU A 1 103 ? -11.304 -14.044 25.365 1.00 54.78 103 GLU A CA 1
ATOM 846 C C . GLU A 1 103 ? -12.799 -14.267 25.682 1.00 54.78 103 GLU A C 1
ATOM 848 O O . GLU A 1 103 ? -13.376 -15.244 25.206 1.00 54.78 103 GLU A O 1
ATOM 853 N N . ASP A 1 104 ? -13.455 -13.305 26.351 1.00 49.88 104 ASP A N 1
ATOM 854 C CA . ASP A 1 104 ? -14.852 -13.384 26.819 1.00 49.88 104 ASP A CA 1
ATOM 855 C C . ASP A 1 104 ? -15.861 -12.584 25.962 1.00 49.88 104 ASP A C 1
ATOM 857 O O . ASP A 1 104 ? -17.061 -12.530 26.249 1.00 49.88 104 ASP A O 1
ATOM 861 N N . ILE A 1 105 ? -15.419 -12.081 24.804 1.00 50.22 105 ILE A N 1
ATOM 862 C CA . ILE A 1 105 ? -16.269 -11.557 23.716 1.00 50.22 105 ILE A CA 1
ATOM 863 C C . ILE A 1 105 ? -17.422 -12.496 23.255 1.00 50.22 105 ILE A C 1
ATOM 865 O O . ILE A 1 105 ? -18.386 -11.977 22.681 1.00 50.22 105 ILE A O 1
ATOM 869 N N . PRO A 1 106 ? -17.427 -13.839 23.453 1.00 47.47 106 PRO A N 1
ATOM 870 C CA . PRO A 1 106 ? -18.496 -14.695 22.936 1.00 47.47 106 PRO A CA 1
ATOM 871 C C . PRO A 1 106 ? -19.915 -14.452 23.467 1.00 47.47 106 PRO A C 1
ATOM 873 O O . PRO A 1 106 ? -20.843 -15.005 22.878 1.00 47.47 106 PRO A O 1
ATOM 876 N N . VAL A 1 107 ? -20.116 -13.668 24.532 1.00 48.22 107 VAL A N 1
ATOM 877 C CA . VAL A 1 107 ? -21.425 -13.579 25.212 1.00 48.22 107 VAL A CA 1
ATOM 878 C C . VAL A 1 107 ? -22.307 -12.419 24.709 1.00 48.22 107 VAL A C 1
ATOM 880 O O . VAL A 1 107 ? -23.530 -12.482 24.829 1.00 48.22 107 VAL A O 1
ATOM 883 N N . ALA A 1 108 ? -21.743 -11.383 24.073 1.00 51.88 108 ALA A N 1
ATOM 884 C CA . ALA A 1 108 ? -22.509 -10.228 23.584 1.00 51.88 108 ALA A CA 1
ATOM 885 C C . ALA A 1 108 ? -22.883 -10.369 22.091 1.00 51.88 108 ALA A C 1
ATOM 887 O O . ALA A 1 108 ? -22.010 -10.471 21.228 1.00 51.88 108 ALA A O 1
ATOM 888 N N . ARG A 1 109 ? -24.187 -10.354 21.757 1.00 55.47 109 ARG A N 1
ATOM 889 C CA . ARG A 1 109 ? -24.670 -10.378 20.353 1.00 55.47 109 ARG A CA 1
ATOM 890 C C . ARG A 1 109 ? -24.2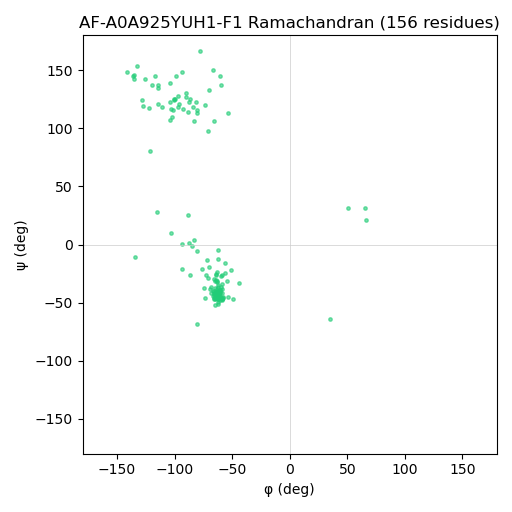69 -9.119 19.568 1.00 55.47 109 ARG A C 1
ATOM 892 O O . ARG A 1 109 ? -24.014 -9.203 18.366 1.00 55.47 109 ARG A O 1
ATOM 899 N N . HIS A 1 110 ? -24.178 -7.985 20.259 1.00 60.31 110 HIS A N 1
ATOM 900 C CA . HIS A 1 110 ? -23.817 -6.677 19.715 1.00 60.31 110 HIS A CA 1
ATOM 901 C C . HIS A 1 110 ? -22.812 -5.996 20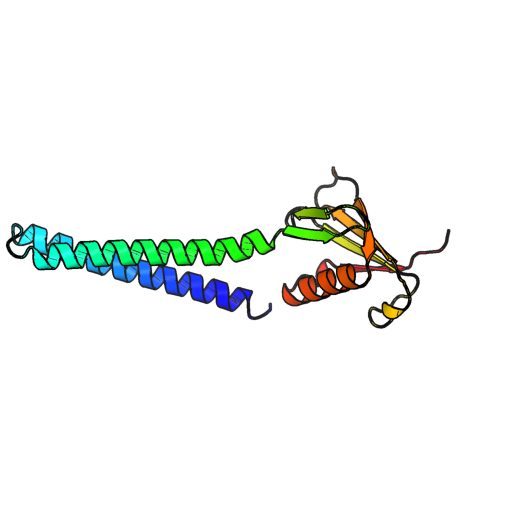.647 1.00 60.31 110 HIS A C 1
ATOM 903 O O . HIS A 1 110 ? -22.862 -6.191 21.862 1.00 60.31 110 HIS A O 1
ATOM 909 N N . LEU A 1 111 ? -21.885 -5.232 20.073 1.00 68.69 111 LEU A N 1
ATOM 910 C CA . LEU A 1 111 ? -20.845 -4.495 20.789 1.00 68.69 111 LEU A CA 1
ATOM 911 C C . LEU A 1 111 ? -20.905 -3.022 20.395 1.00 68.69 111 LEU A C 1
ATOM 913 O O . LEU A 1 111 ? -21.116 -2.704 19.223 1.00 68.69 111 LEU A O 1
ATOM 917 N N . ILE A 1 112 ? -20.664 -2.130 21.355 1.00 71.50 112 ILE A N 1
ATOM 918 C CA . ILE A 1 112 ? -20.499 -0.703 21.073 1.00 71.50 112 ILE A CA 1
ATOM 919 C C . ILE A 1 112 ? -19.021 -0.461 20.782 1.00 71.50 112 ILE A C 1
ATOM 921 O O . ILE A 1 112 ? -18.155 -0.623 21.643 1.00 71.50 112 ILE A O 1
ATOM 925 N N . MET A 1 113 ? -18.735 -0.087 19.542 1.00 74.69 113 MET A N 1
ATOM 926 C CA . MET A 1 113 ? -17.421 0.336 19.090 1.00 74.69 113 MET A CA 1
ATOM 927 C C . MET A 1 113 ? -17.413 1.854 18.957 1.00 74.69 113 MET A C 1
ATOM 929 O O . MET A 1 113 ? -18.118 2.418 18.123 1.00 74.69 113 MET A O 1
ATOM 933 N N . ARG A 1 114 ? -16.581 2.514 19.754 1.00 78.88 114 ARG A N 1
ATOM 934 C CA . ARG A 1 114 ? -16.340 3.950 19.687 1.00 78.88 114 ARG A CA 1
ATOM 935 C C . ARG A 1 114 ? -15.042 4.223 18.947 1.00 78.88 114 ARG A C 1
ATOM 937 O O . ARG A 1 114 ? -13.985 3.714 19.312 1.00 78.88 114 ARG A O 1
ATOM 944 N N . VAL A 1 115 ? -15.123 5.029 17.900 1.00 75.94 115 VAL A N 1
ATOM 945 C CA . VAL A 1 115 ? -13.979 5.465 17.101 1.00 75.94 115 VAL A CA 1
ATOM 946 C C . VAL A 1 115 ? -13.637 6.891 17.509 1.00 75.94 115 VAL A C 1
ATOM 948 O O . VAL A 1 115 ? -14.383 7.828 17.230 1.00 75.94 115 VAL A O 1
ATOM 951 N N . GLU A 1 116 ? -12.504 7.058 18.182 1.00 78.38 116 GLU A N 1
ATOM 952 C CA . GLU A 1 116 ? -11.947 8.361 18.531 1.00 78.38 116 GLU A CA 1
ATOM 953 C C . GLU A 1 116 ? -11.010 8.832 17.422 1.00 78.38 116 GLU A C 1
ATOM 955 O O . GLU A 1 116 ? -10.116 8.102 16.982 1.00 78.38 116 GLU A O 1
ATOM 960 N N . PHE A 1 117 ? -11.193 10.068 16.964 1.00 77.44 117 PHE A N 1
ATOM 961 C CA . PHE A 1 117 ? -10.380 10.645 15.901 1.00 77.44 117 PHE A CA 1
ATOM 962 C C . PHE A 1 117 ? -9.191 11.430 16.467 1.00 77.44 117 PHE A C 1
ATOM 964 O O . PHE A 1 117 ? -9.275 12.047 17.522 1.00 77.44 117 PHE A O 1
ATOM 971 N N . LYS A 1 118 ? -8.073 11.461 15.734 1.00 68.81 118 LYS A N 1
ATOM 972 C CA . LYS A 1 118 ? -6.873 12.232 16.109 1.00 68.81 118 LYS A CA 1
ATOM 973 C C . LYS A 1 118 ? -7.114 13.739 16.140 1.00 68.81 118 LYS A C 1
ATOM 975 O O . LYS A 1 118 ? -6.434 14.460 16.861 1.00 68.81 118 LYS A O 1
ATOM 980 N N . LYS A 1 119 ? -8.021 14.230 15.293 1.00 72.38 119 LYS A N 1
ATOM 981 C CA . LYS A 1 119 ? -8.357 15.653 15.228 1.00 72.38 119 LYS A CA 1
ATOM 982 C C . LYS A 1 119 ? -9.392 15.959 16.303 1.00 72.38 119 LYS A C 1
ATOM 984 O O . LYS A 1 119 ? -10.518 15.486 16.201 1.00 72.38 119 LYS A O 1
ATOM 989 N N . ALA A 1 120 ? -9.030 16.829 17.245 1.00 57.41 120 ALA A N 1
ATOM 990 C CA . ALA A 1 120 ? -9.893 17.288 18.339 1.00 57.41 120 ALA A CA 1
ATOM 991 C C . ALA A 1 120 ? -11.228 17.912 17.878 1.00 57.41 120 ALA A C 1
ATOM 993 O O . ALA A 1 120 ? -12.155 18.031 18.668 1.00 57.41 120 ALA A O 1
ATOM 994 N N . ASN A 1 121 ? -11.341 18.282 16.597 1.00 59.75 121 ASN A N 1
ATOM 995 C CA . ASN A 1 121 ? -12.537 18.898 16.024 1.00 59.75 121 ASN A CA 1
ATOM 996 C C . ASN A 1 121 ? -13.584 17.892 15.501 1.00 59.75 121 ASN A C 1
ATOM 998 O O . ASN A 1 121 ? -14.587 18.304 14.924 1.00 59.75 121 ASN A O 1
ATOM 1002 N N . ARG A 1 122 ? -13.345 16.580 15.629 1.00 64.81 122 ARG A N 1
ATOM 1003 C CA . ARG A 1 122 ? -14.304 15.532 15.254 1.00 64.81 122 ARG A CA 1
ATOM 1004 C C . ARG A 1 122 ? -14.746 14.792 16.511 1.00 64.81 122 ARG A C 1
ATOM 1006 O O . ARG A 1 122 ? -13.910 14.222 17.209 1.00 64.81 122 ARG A O 1
ATOM 1013 N N . SER A 1 123 ? -16.048 14.807 16.789 1.00 68.38 123 SER A N 1
ATOM 1014 C CA . SER A 1 123 ? -16.636 14.020 17.871 1.00 68.38 123 SER A CA 1
ATOM 1015 C C . SER A 1 123 ? -16.387 12.531 17.639 1.00 68.38 123 SER A C 1
ATOM 1017 O O . SER A 1 123 ? -16.348 12.063 16.499 1.00 68.38 123 SER A O 1
ATOM 1019 N N . ALA A 1 124 ? -16.178 11.791 18.728 1.00 73.69 124 ALA A N 1
ATOM 1020 C CA . ALA A 1 124 ? -16.067 10.342 18.657 1.00 73.69 124 ALA A CA 1
ATOM 1021 C C . ALA A 1 124 ? -17.362 9.753 18.077 1.00 73.69 124 ALA A C 1
ATOM 1023 O O . ALA A 1 124 ? -18.456 10.192 18.434 1.00 73.69 124 ALA A O 1
ATOM 1024 N N . GLU A 1 125 ? -17.234 8.775 17.185 1.00 75.25 125 GLU A N 1
ATOM 1025 C CA . GLU A 1 125 ? -18.383 8.097 16.584 1.00 75.25 125 GLU A CA 1
ATOM 1026 C C . GLU A 1 125 ? -18.629 6.762 17.282 1.00 75.25 125 GLU A C 1
ATOM 1028 O O . GLU A 1 125 ? -17.734 5.921 17.357 1.00 75.25 125 GLU A O 1
ATOM 1033 N N . GLU A 1 126 ? -19.850 6.561 17.775 1.00 73.56 126 GLU A N 1
ATOM 1034 C CA . GLU A 1 126 ? -20.278 5.314 18.408 1.00 73.56 126 GLU A CA 1
ATOM 1035 C C . GLU A 1 126 ? -21.102 4.467 17.437 1.00 73.56 126 GLU A C 1
ATOM 1037 O O . GLU A 1 126 ? -22.099 4.902 16.848 1.00 73.56 126 GLU A O 1
ATOM 1042 N N . LEU A 1 127 ? -20.656 3.229 17.248 1.00 72.00 127 LEU A N 1
ATOM 1043 C CA . LEU A 1 127 ? -21.187 2.298 16.269 1.00 72.00 127 LEU A CA 1
ATOM 1044 C C . LEU A 1 127 ? -21.510 0.986 16.957 1.00 72.00 127 LEU A C 1
ATOM 1046 O O . LEU A 1 127 ? -20.645 0.331 17.530 1.00 72.00 127 LEU A O 1
ATOM 105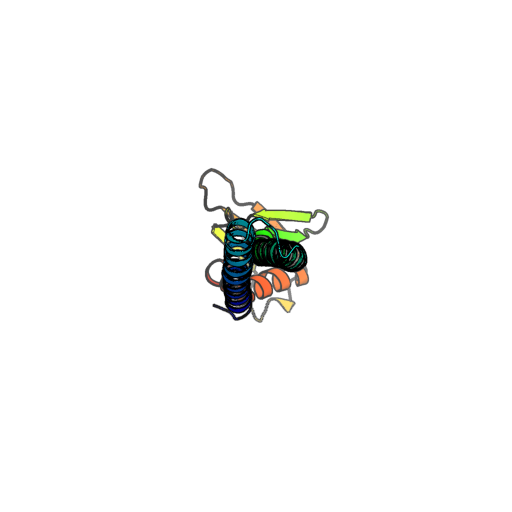0 N N . GLU A 1 128 ? -22.758 0.569 16.821 1.00 68.00 128 GLU A N 1
ATOM 1051 C CA . GLU A 1 128 ? -23.165 -0.767 17.220 1.00 68.00 128 GLU A CA 1
ATOM 1052 C C . GLU A 1 128 ? -22.771 -1.762 16.123 1.00 68.00 128 GLU A C 1
ATOM 1054 O O . GLU A 1 128 ? -23.258 -1.701 14.987 1.00 68.00 128 GLU A O 1
ATOM 1059 N N . VAL A 1 129 ? -21.836 -2.648 16.448 1.00 69.12 129 VAL A N 1
ATOM 1060 C CA . VAL A 1 129 ? -21.235 -3.608 15.522 1.00 69.12 129 VAL A CA 1
ATOM 1061 C C . VAL A 1 129 ? -21.540 -5.036 15.949 1.00 69.12 129 VAL A C 1
ATOM 1063 O O . VAL A 1 129 ? -21.602 -5.364 17.135 1.00 69.12 129 VAL A O 1
ATOM 1066 N N . PHE A 1 130 ? -21.714 -5.914 14.962 1.00 68.94 130 PHE A N 1
ATOM 1067 C CA . PHE A 1 130 ? -21.814 -7.348 15.215 1.00 68.94 130 PHE A CA 1
ATOM 1068 C C . PHE A 1 130 ? -20.484 -7.900 15.731 1.00 68.94 130 PHE A C 1
ATOM 1070 O O . PHE A 1 130 ? -19.411 -7.444 15.326 1.00 68.94 130 PHE A O 1
ATOM 1077 N N . ARG A 1 131 ? -20.553 -8.957 16.544 1.00 68.56 131 ARG A N 1
ATOM 1078 C CA . ARG A 1 131 ? -19.381 -9.692 17.043 1.00 68.56 131 ARG A CA 1
ATOM 1079 C C . ARG A 1 131 ? -18.396 -10.075 15.933 1.00 68.56 131 ARG A C 1
ATOM 1081 O O . ARG A 1 131 ? -17.199 -9.839 16.070 1.00 68.56 131 ARG A O 1
ATOM 1088 N N . ASP A 1 132 ? -18.890 -10.623 14.826 1.00 71.12 132 ASP A N 1
ATOM 1089 C CA . ASP A 1 132 ? -18.038 -11.055 13.709 1.00 71.12 132 ASP A CA 1
ATOM 1090 C C . ASP A 1 132 ? -17.333 -9.883 13.023 1.00 71.12 132 ASP A C 1
ATOM 1092 O O . ASP A 1 132 ? -16.240 -10.031 12.479 1.00 71.12 132 ASP A O 1
ATOM 1096 N N . GLU A 1 133 ? -17.950 -8.702 13.041 1.00 70.38 133 GLU A N 1
ATOM 1097 C CA . GLU A 1 133 ? -17.327 -7.489 12.528 1.00 70.38 133 GLU A CA 1
ATOM 1098 C C . GLU A 1 133 ? -16.248 -6.992 13.488 1.00 70.38 133 GLU A C 1
ATOM 1100 O O . GLU A 1 133 ? -15.129 -6.738 13.054 1.00 70.38 133 GLU A O 1
ATOM 1105 N N . ALA A 1 134 ? -16.533 -6.951 14.793 1.00 69.56 134 ALA A N 1
ATOM 1106 C CA . ALA A 1 134 ? -15.552 -6.588 15.812 1.00 69.56 134 ALA A CA 1
ATOM 1107 C C . ALA A 1 134 ? -14.324 -7.516 15.774 1.00 69.56 134 ALA A C 1
ATOM 1109 O O . ALA A 1 134 ? -13.194 -7.039 15.728 1.00 69.56 134 ALA A O 1
ATOM 1110 N N . LEU A 1 135 ? -14.525 -8.835 15.678 1.00 71.56 135 LEU A N 1
ATOM 1111 C CA . LEU A 1 135 ? -13.434 -9.806 15.541 1.00 71.56 135 LEU A CA 1
ATOM 1112 C C . LEU A 1 135 ? -12.643 -9.619 14.242 1.00 71.56 135 LEU A C 1
ATOM 1114 O O . LEU A 1 135 ? -11.421 -9.759 14.250 1.00 71.56 135 LEU A O 1
ATOM 1118 N N . ARG A 1 136 ? -13.306 -9.287 13.127 1.00 70.44 136 ARG A N 1
ATOM 1119 C CA . ARG A 1 136 ? -12.618 -8.955 11.870 1.00 70.44 136 ARG A CA 1
ATOM 1120 C C . ARG A 1 136 ? -11.778 -7.692 12.005 1.00 70.44 136 ARG A C 1
ATOM 1122 O O . ARG A 1 136 ? -10.641 -7.695 11.547 1.00 70.44 136 ARG A O 1
ATOM 1129 N N . VAL A 1 137 ? -12.294 -6.654 12.662 1.00 70.94 137 VAL A N 1
ATOM 1130 C CA . VAL A 1 137 ? -11.565 -5.407 12.935 1.00 70.94 137 VAL A CA 1
ATOM 1131 C C . VAL A 1 137 ? -10.352 -5.669 13.829 1.00 70.94 137 VAL A C 1
ATOM 1133 O O . VAL A 1 137 ? -9.263 -5.199 13.511 1.00 70.94 137 VAL A O 1
ATOM 1136 N N . VAL A 1 138 ? -10.503 -6.463 14.890 1.00 70.38 138 VAL A N 1
ATOM 1137 C CA . VAL A 1 138 ? -9.412 -6.822 15.813 1.00 70.38 138 VAL A CA 1
ATOM 1138 C C . VAL A 1 138 ? -8.343 -7.653 15.109 1.00 70.38 138 VAL A C 1
ATOM 1140 O O . VAL A 1 138 ? -7.185 -7.249 15.091 1.00 70.38 138 VAL A O 1
ATOM 1143 N N . LYS A 1 139 ? -8.715 -8.749 14.431 1.00 67.81 139 LYS A N 1
ATOM 1144 C CA . LYS A 1 139 ? -7.762 -9.569 13.660 1.00 67.81 139 LYS A CA 1
ATOM 1145 C C . LYS A 1 139 ? -7.056 -8.752 12.582 1.00 67.81 139 LYS A C 1
ATOM 1147 O O . LYS A 1 139 ? -5.861 -8.917 12.347 1.00 67.81 139 LYS A O 1
ATOM 1152 N N . PHE A 1 140 ? -7.780 -7.844 11.931 1.00 66.19 140 PHE A N 1
ATOM 1153 C CA . PHE A 1 140 ? -7.198 -6.918 10.970 1.00 66.19 140 PHE A CA 1
ATOM 1154 C C . PHE A 1 140 ? -6.182 -5.980 11.640 1.00 66.19 140 PHE A C 1
ATOM 1156 O O . PHE A 1 140 ? -5.075 -5.798 11.131 1.00 66.19 140 PHE A O 1
ATOM 1163 N N . LEU A 1 141 ? -6.506 -5.419 12.802 1.00 67.00 141 LEU A N 1
ATOM 1164 C CA . LEU A 1 141 ? -5.622 -4.549 13.576 1.00 67.00 141 LEU A CA 1
ATOM 1165 C C . LEU A 1 141 ? -4.361 -5.260 14.069 1.00 67.00 141 LEU A C 1
ATOM 1167 O O . LEU A 1 141 ? -3.260 -4.731 13.908 1.00 67.00 141 LEU A O 1
ATOM 1171 N N . GLU A 1 142 ? -4.495 -6.480 14.577 1.00 65.81 142 GLU A N 1
ATOM 1172 C CA . GLU A 1 142 ? -3.369 -7.340 14.941 1.00 65.81 142 GLU A CA 1
ATOM 1173 C C . GLU A 1 142 ? -2.492 -7.639 13.720 1.00 65.81 142 GLU A C 1
ATOM 1175 O O . GLU A 1 142 ? -1.280 -7.418 13.748 1.00 65.81 142 GLU A O 1
ATOM 1180 N N . SER A 1 143 ? -3.105 -8.031 12.597 1.00 60.75 143 SER A N 1
ATOM 1181 C CA . SER A 1 143 ? -2.385 -8.335 11.352 1.00 60.75 143 SER A CA 1
ATOM 1182 C C . SER A 1 143 ? -1.669 -7.124 10.749 1.00 60.75 143 SER A C 1
ATOM 1184 O O . SER A 1 143 ? -0.661 -7.285 10.060 1.00 60.75 143 SER A O 1
ATOM 1186 N N . THR A 1 144 ? -2.148 -5.907 11.027 1.00 58.56 144 THR A N 1
ATOM 1187 C CA . THR A 1 144 ? -1.544 -4.649 10.562 1.00 58.56 144 THR A CA 1
ATOM 1188 C C . THR A 1 144 ? -0.567 -4.038 11.570 1.00 58.56 144 THR A C 1
ATOM 1190 O O . THR A 1 144 ? 0.031 -2.996 11.273 1.00 58.56 144 THR A O 1
ATOM 1193 N N . GLY A 1 145 ? -0.361 -4.690 12.722 1.00 62.69 145 GLY A N 1
ATOM 1194 C CA . GLY A 1 145 ? 0.521 -4.236 13.798 1.00 62.69 145 GLY A CA 1
ATOM 1195 C C . GLY A 1 145 ? 0.049 -2.942 14.456 1.00 62.69 145 GLY A C 1
ATOM 1196 O O . GLY A 1 145 ? 0.882 -2.126 14.835 1.00 62.69 145 GLY A O 1
ATOM 1197 N N . ARG A 1 146 ? -1.269 -2.728 14.508 1.00 64.25 146 ARG A N 1
ATOM 1198 C CA . ARG A 1 146 ? -1.933 -1.536 15.053 1.00 64.25 146 ARG A CA 1
ATOM 1199 C C . ARG A 1 146 ? -2.775 -1.865 16.295 1.00 64.25 146 ARG A C 1
ATOM 1201 O O . ARG A 1 146 ? -3.796 -1.228 16.546 1.00 64.25 146 ARG A O 1
ATOM 1208 N N . SER A 1 147 ? -2.384 -2.900 17.039 1.00 66.19 147 SER A N 1
ATOM 1209 C CA . SER A 1 147 ? -3.050 -3.315 18.281 1.00 66.19 147 SER A CA 1
ATOM 1210 C C . SER A 1 147 ? -2.985 -2.240 19.372 1.00 66.19 147 SER A C 1
ATOM 1212 O O . SER A 1 147 ? -3.868 -2.183 20.219 1.00 66.19 147 SER A O 1
ATOM 1214 N N . ASP A 1 148 ? -2.003 -1.338 19.300 1.00 67.56 148 ASP A N 1
ATOM 1215 C CA . ASP A 1 148 ? -1.857 -0.144 20.142 1.00 67.56 148 ASP A CA 1
ATOM 1216 C C . ASP A 1 148 ? -3.048 0.821 20.043 1.00 67.56 148 ASP A C 1
ATOM 1218 O O . ASP A 1 148 ? -3.345 1.555 20.986 1.00 67.56 148 ASP A O 1
ATOM 1222 N N . LYS A 1 149 ? -3.754 0.808 18.908 1.00 64.44 149 LYS A N 1
ATOM 1223 C CA . LYS A 1 149 ? -4.947 1.629 18.693 1.00 64.44 149 LYS A CA 1
ATOM 1224 C C . LYS A 1 149 ? -6.207 1.043 19.307 1.00 64.44 149 LYS A C 1
ATOM 1226 O O . LYS A 1 149 ? -7.245 1.696 19.242 1.00 64.44 149 LYS A O 1
ATOM 1231 N N . ILE A 1 150 ? -6.153 -0.165 19.856 1.00 70.38 150 ILE A N 1
ATOM 1232 C CA . ILE A 1 150 ? -7.313 -0.799 20.461 1.00 70.38 150 ILE A CA 1
ATOM 1233 C C . ILE A 1 150 ? -7.280 -0.578 21.965 1.00 70.38 150 ILE A C 1
ATOM 1235 O O . ILE A 1 150 ? -6.302 -0.907 22.632 1.00 70.38 150 ILE A O 1
ATOM 1239 N N . ARG A 1 151 ? -8.383 -0.077 22.512 1.00 68.56 151 ARG A N 1
ATOM 1240 C CA . ARG A 1 151 ? -8.629 -0.089 23.951 1.00 68.56 151 ARG A CA 1
ATOM 1241 C C . ARG A 1 151 ? -9.890 -0.888 24.244 1.00 68.56 151 ARG A C 1
ATOM 1243 O O . ARG A 1 151 ? -10.896 -0.769 23.549 1.00 68.56 151 ARG A O 1
ATOM 1250 N N . LEU A 1 152 ? -9.820 -1.711 25.279 1.00 63.78 152 LEU A N 1
ATOM 1251 C CA . LEU A 1 152 ? -11.011 -2.246 25.919 1.00 63.78 152 LEU A CA 1
ATOM 1252 C C . LEU A 1 152 ? -11.396 -1.274 27.022 1.00 63.78 152 LEU A C 1
ATOM 1254 O O . LEU A 1 152 ? -10.556 -0.929 27.852 1.00 63.78 152 LEU A O 1
ATOM 1258 N N . ALA A 1 153 ? -12.644 -0.828 27.013 1.00 60.28 153 ALA A N 1
ATOM 1259 C CA . ALA A 1 153 ? -13.220 -0.119 28.141 1.00 60.28 153 ALA A CA 1
ATOM 1260 C C . ALA A 1 153 ? -14.341 -0.976 28.721 1.00 60.28 153 ALA A C 1
ATOM 1262 O O . ALA A 1 153 ? -15.141 -1.557 27.982 1.00 60.28 153 ALA A O 1
ATOM 1263 N N . LEU A 1 154 ? -14.390 -1.052 30.048 1.00 54.56 154 LEU A N 1
ATOM 1264 C CA . LEU A 1 154 ? -15.552 -1.595 30.727 1.00 54.56 154 LEU A CA 1
ATOM 1265 C C . LEU A 1 154 ? -16.702 -0.605 30.555 1.00 54.56 154 LEU A C 1
ATOM 1267 O O . LEU A 1 154 ? -16.519 0.602 30.712 1.00 54.56 154 LEU A O 1
ATOM 1271 N N . HIS A 1 155 ? -17.873 -1.111 30.187 1.00 56.22 155 HIS A N 1
ATOM 1272 C CA . HIS A 1 155 ? -19.096 -0.339 30.316 1.00 56.22 155 HIS A CA 1
ATOM 1273 C C . HIS A 1 155 ? -19.388 -0.255 31.816 1.00 56.22 155 HIS A C 1
ATOM 1275 O O . HIS A 1 155 ? -19.847 -1.230 32.405 1.00 56.22 155 HIS A O 1
ATOM 1281 N N . GLU A 1 156 ? -19.003 0.852 32.451 1.00 47.84 156 GLU A N 1
ATOM 1282 C CA . GLU A 1 156 ? -19.488 1.166 33.792 1.00 47.84 156 GLU A CA 1
ATOM 1283 C C . GLU A 1 156 ? -20.990 1.410 33.649 1.00 47.84 156 GLU A C 1
ATOM 1285 O O . GLU A 1 156 ? -21.405 2.382 33.017 1.00 47.84 156 GLU A O 1
ATOM 1290 N N . ASP A 1 157 ? -21.782 0.443 34.119 1.00 41.91 157 ASP A N 1
ATOM 1291 C CA . ASP A 1 157 ? -23.239 0.522 34.153 1.00 41.91 157 ASP A CA 1
ATOM 1292 C C . ASP A 1 157 ? -23.630 1.824 34.886 1.00 41.91 157 ASP A C 1
ATOM 1294 O O . ASP A 1 157 ? -23.345 1.981 36.077 1.00 41.91 157 ASP A O 1
ATOM 1298 N N . ALA A 1 158 ? -24.228 2.764 34.148 1.00 37.19 158 ALA A N 1
ATOM 1299 C CA . ALA A 1 158 ? -24.890 3.957 34.676 1.00 37.19 158 ALA A CA 1
ATOM 1300 C C . ALA A 1 158 ? -26.374 3.674 34.933 1.00 37.19 158 ALA A C 1
ATOM 1302 O O . ALA A 1 158 ? -26.979 2.936 34.116 1.00 37.19 158 ALA A O 1
#

pLDDT: mean 71.83, std 13.78, range [37.19, 92.44]

Secondary structure (DSSP, 8-state):
--THHHHHHHHHHHHHHHHHHHHHHHHHHHHHHHHTTT--HHHHHHHHHHHHHHHHHHHHHHHHHHHHHHTTEEEEEBSS-EEEEETTTEEEEEEEESSS-GGGGGG-SEEEEEEEESSTTSPPEEEEEEHHHHHHHHHHHHHTT-GGGEEEEE----

Solvent-accessible surface area (backbone atoms only — not comparable to full-atom values): 8486 Å² total; per-residue (Å²): 125,52,61,66,61,58,50,40,49,50,51,22,51,52,24,43,51,52,14,52,51,26,37,48,53,13,50,52,43,42,53,50,35,59,73,54,75,53,77,52,61,71,49,48,54,53,14,52,51,24,39,53,51,12,53,50,26,42,51,52,18,49,52,40,53,47,54,60,57,61,66,35,51,50,74,45,60,37,91,88,48,81,47,77,42,53,51,88,47,51,48,38,38,34,39,45,29,90,59,93,52,83,88,64,57,86,78,50,78,61,37,46,36,33,42,32,41,63,51,89,90,47,79,64,46,79,40,58,27,39,49,72,50,51,51,50,52,48,54,48,28,53,58,67,57,44,52,86,33,56,43,82,40,65,55,76,86,126

Nearest PDB structures (foldseek):
  1wp7-assembly1_A  TM=8.967E-01  e=9.770E-01  Henipavirus nipahense
  1wp8-assembly1_A  TM=8.999E-01  e=1.104E+00  Henipavirus hendraense

Radius of gyration: 25.04 Å; Cα contacts (8 Å, |Δi|>4): 212; chains: 1; bounding box: 53×34×74 Å

Sequence (158 aa):
MTTIRLTNYINAIACLAASLLALGIGGSLLWWVRRTEWEYPEYVVISILGLLVGLWFTWAAIKSVWSIVIGERLHVRRLLTKHTFHWADIGVIVFYQRVPRWEDIPVARHLIMRVEFKKANRSAEELEVFRDEALRVVKFLESTGRSDKIRLALHEDA

Foldseek 3Di:
DADLVVVLLVLLVVLQVLLVVLQVQLVVLVVVCVVVVVPDVVSPVVSVVSNVSSVVSNVSSVVSVVVVLVLQWLWADFPDDIDIDGVQFFQAKEKEDQDQDPVPLPPDQWIWIWTDTPDPPDDIDTGIGGSVRVVVVCVSCVNVVNNVRYDYDYPPPD